Protein AF-A0A137SV63-F1 (afdb_monomer_lite)

Structure (mmCIF, N/CA/C/O backbone):
data_AF-A0A137SV63-F1
#
_entry.id   AF-A0A137SV63-F1
#
loop_
_atom_site.group_PDB
_atom_site.id
_atom_site.type_symbol
_atom_site.label_atom_id
_atom_site.label_alt_id
_atom_site.label_comp_id
_atom_site.label_asym_id
_atom_site.label_entity_id
_atom_site.label_seq_id
_atom_site.pdbx_PDB_ins_code
_atom_site.Cartn_x
_atom_site.Cartn_y
_atom_site.Cartn_z
_atom_site.occupancy
_atom_site.B_iso_or_equiv
_atom_site.auth_seq_id
_atom_site.auth_comp_id
_atom_site.auth_asym_id
_atom_site.auth_atom_id
_atom_site.pdbx_PDB_model_num
ATOM 1 N N . MET A 1 1 ? 18.047 -13.465 65.343 1.00 53.81 1 MET A N 1
ATOM 2 C CA . MET A 1 1 ? 16.801 -13.093 64.626 1.00 53.81 1 MET A CA 1
ATOM 3 C C . MET A 1 1 ? 17.026 -12.638 63.171 1.00 53.81 1 MET A C 1
ATOM 5 O O . MET A 1 1 ? 16.231 -11.871 62.657 1.00 53.81 1 MET A O 1
ATOM 9 N N . LYS A 1 2 ? 18.075 -13.099 62.464 1.00 53.84 2 LYS A N 1
ATOM 10 C CA . LYS A 1 2 ? 18.306 -12.732 61.044 1.00 53.84 2 LYS A CA 1
ATOM 11 C C . LYS A 1 2 ? 18.279 -13.927 60.073 1.00 53.84 2 LYS A C 1
ATOM 13 O O . LYS A 1 2 ? 18.158 -13.729 58.871 1.00 53.84 2 LYS A O 1
ATOM 18 N N . ASN A 1 3 ? 18.287 -15.164 60.585 1.00 54.62 3 ASN A N 1
ATOM 19 C CA . ASN A 1 3 ? 18.338 -16.381 59.756 1.00 54.62 3 ASN A CA 1
ATOM 20 C C . ASN A 1 3 ? 17.019 -17.172 59.706 1.00 54.62 3 ASN A C 1
ATOM 22 O O . ASN A 1 3 ? 16.886 -18.073 58.885 1.00 54.62 3 ASN A O 1
ATOM 26 N N . THR A 1 4 ? 16.027 -16.821 60.526 1.00 47.84 4 THR A N 1
ATOM 27 C CA . THR A 1 4 ? 14.674 -17.402 60.485 1.00 47.84 4 THR A CA 1
ATOM 28 C C . THR A 1 4 ? 13.766 -16.720 59.457 1.00 47.84 4 THR A C 1
ATOM 30 O O . THR A 1 4 ? 12.895 -17.371 58.897 1.00 47.84 4 THR A O 1
ATOM 33 N N . ILE A 1 5 ? 14.032 -15.455 59.109 1.00 55.28 5 ILE A N 1
ATOM 34 C CA . ILE A 1 5 ? 13.289 -14.711 58.072 1.00 55.28 5 ILE A CA 1
ATOM 35 C C . ILE A 1 5 ? 13.649 -15.208 56.660 1.00 55.28 5 ILE A C 1
ATOM 37 O O . ILE A 1 5 ? 12.808 -15.237 55.771 1.00 55.28 5 ILE A O 1
ATOM 41 N N . ARG A 1 6 ? 14.882 -15.691 56.456 1.00 47.22 6 ARG A N 1
ATOM 42 C CA . ARG A 1 6 ? 15.337 -16.199 55.150 1.00 47.22 6 ARG A CA 1
ATOM 43 C C . ARG A 1 6 ? 14.744 -17.559 54.768 1.00 47.22 6 ARG A C 1
ATOM 45 O O . ARG A 1 6 ? 14.684 -17.868 53.587 1.00 47.22 6 ARG A O 1
ATOM 52 N N . LYS A 1 7 ? 14.292 -18.363 55.738 1.00 46.53 7 LYS A N 1
ATOM 53 C CA . LYS A 1 7 ? 13.709 -19.695 55.480 1.00 46.53 7 LYS A CA 1
ATOM 54 C C . LYS A 1 7 ? 12.186 -19.681 55.304 1.00 46.53 7 LYS A C 1
ATOM 56 O O . LYS A 1 7 ? 11.647 -20.632 54.757 1.00 46.53 7 LYS A O 1
ATOM 61 N N . ALA A 1 8 ? 11.512 -18.593 55.682 1.00 46.06 8 ALA A N 1
ATOM 62 C CA . ALA A 1 8 ? 10.084 -18.396 55.415 1.00 46.06 8 ALA A CA 1
ATOM 63 C C . ALA A 1 8 ? 9.793 -17.926 53.973 1.00 46.06 8 ALA A C 1
ATOM 65 O O . ALA A 1 8 ? 8.651 -17.960 53.537 1.00 46.06 8 ALA A O 1
ATOM 66 N N . LEU A 1 9 ? 10.825 -17.535 53.217 1.00 45.75 9 LEU A N 1
ATOM 67 C CA . LEU A 1 9 ? 10.703 -17.121 51.814 1.00 45.75 9 LEU A CA 1
ATOM 68 C C . LEU A 1 9 ? 10.728 -18.308 50.827 1.00 45.75 9 LEU A C 1
ATOM 70 O O . LEU A 1 9 ? 10.462 -18.127 49.647 1.00 45.75 9 LEU A O 1
ATOM 74 N N . ALA A 1 10 ? 11.038 -19.523 51.290 1.00 48.19 10 ALA A N 1
ATOM 75 C CA . ALA A 1 10 ? 11.305 -20.667 50.414 1.00 48.19 10 ALA A CA 1
ATOM 76 C C . ALA A 1 10 ? 10.210 -21.753 50.402 1.00 48.19 10 ALA A C 1
ATOM 78 O O . ALA A 1 10 ? 10.407 -22.784 49.769 1.00 48.19 10 ALA A O 1
ATOM 79 N N . LEU A 1 11 ? 9.078 -21.574 51.098 1.00 47.91 11 LEU A N 1
ATOM 80 C CA . LEU A 1 11 ? 8.119 -22.674 51.295 1.00 47.91 11 LEU A CA 1
ATOM 81 C C . LEU A 1 11 ? 6.650 -22.230 51.385 1.00 47.91 11 LEU A C 1
ATOM 83 O O . LEU A 1 11 ? 5.893 -22.725 52.214 1.00 47.91 11 LEU A O 1
ATOM 87 N N . GLY A 1 12 ? 6.243 -21.274 50.550 1.00 48.12 12 GLY A N 1
ATOM 88 C CA . GLY A 1 12 ? 4.888 -20.728 50.614 1.00 48.12 12 GLY A CA 1
ATOM 89 C C . GLY A 1 12 ? 4.428 -20.003 49.361 1.00 48.12 12 GLY A C 1
ATOM 90 O O . GLY A 1 12 ? 3.909 -18.908 49.497 1.00 48.12 12 GLY A O 1
ATOM 91 N N . LEU A 1 13 ? 4.628 -20.571 48.165 1.00 47.97 13 LEU A N 1
ATOM 92 C CA . LEU A 1 13 ? 3.765 -20.288 47.003 1.00 47.97 13 LEU A CA 1
ATOM 93 C C . LEU A 1 13 ? 4.009 -21.280 45.847 1.00 47.97 13 LEU A C 1
ATOM 95 O O . LEU A 1 13 ? 4.314 -20.909 44.722 1.00 47.97 13 LEU A O 1
ATOM 99 N N . ILE A 1 14 ? 3.883 -22.575 46.141 1.00 53.28 14 ILE A N 1
ATOM 100 C CA . ILE A 1 14 ? 3.852 -23.667 45.148 1.00 53.28 14 ILE A CA 1
ATOM 101 C C . ILE A 1 14 ? 2.398 -23.948 44.674 1.00 53.28 14 ILE A C 1
ATOM 103 O O . ILE A 1 14 ? 2.106 -24.993 44.119 1.00 53.28 14 ILE A O 1
ATOM 107 N N . CYS A 1 15 ? 1.463 -22.995 44.812 1.00 48.94 15 CYS A N 1
ATOM 108 C CA . CYS A 1 15 ? 0.060 -23.156 44.376 1.00 48.94 15 CYS A CA 1
ATOM 109 C C . CYS A 1 15 ? -0.449 -21.994 43.509 1.00 48.94 15 CYS A C 1
ATOM 111 O O . CYS A 1 15 ? -1.466 -21.376 43.811 1.00 48.94 15 CYS A O 1
ATOM 113 N N . SER A 1 16 ? 0.245 -21.684 42.419 1.00 53.28 16 SER A N 1
ATOM 114 C CA . SER A 1 16 ? -0.319 -20.822 41.365 1.00 53.28 16 SER A CA 1
ATOM 115 C C . SER A 1 16 ? 0.062 -21.264 39.950 1.00 53.28 16 SER A C 1
ATOM 117 O O . SER A 1 16 ? -0.149 -20.530 38.989 1.00 53.28 16 SER A O 1
ATOM 119 N N . SER A 1 17 ? 0.524 -22.511 39.796 1.00 53.16 17 SER A N 1
ATOM 120 C CA . SER A 1 17 ? 0.746 -23.180 38.506 1.00 53.16 17 SER A CA 1
ATOM 121 C C . SER A 1 17 ? -0.546 -23.602 37.787 1.00 53.16 17 SER A C 1
ATOM 123 O O . SER A 1 17 ? -0.495 -24.432 36.889 1.00 53.16 17 SER A O 1
ATOM 125 N N . GLU A 1 18 ? -1.700 -23.037 38.154 1.00 53.81 18 GLU A N 1
ATOM 126 C CA . GLU A 1 18 ? -3.008 -23.352 37.561 1.00 53.81 18 GLU A CA 1
ATOM 127 C C . GLU A 1 18 ? -3.901 -22.108 37.407 1.00 53.81 18 GLU A C 1
ATOM 129 O O . GLU A 1 18 ? -5.128 -22.204 37.383 1.00 53.81 18 GLU A O 1
ATOM 134 N N . PHE A 1 19 ? -3.317 -20.914 37.227 1.00 45.38 19 PHE A N 1
ATOM 135 C CA . PHE A 1 19 ? -4.077 -19.782 36.679 1.00 45.38 19 PHE A CA 1
ATOM 136 C C . PHE A 1 19 ? -4.215 -19.941 35.158 1.00 45.38 19 PHE A C 1
ATOM 138 O O . PHE A 1 19 ? -3.600 -19.249 34.356 1.00 45.38 19 PHE A O 1
ATOM 145 N N . SER A 1 20 ? -4.968 -20.989 34.826 1.00 47.09 20 SER A N 1
ATOM 146 C CA . SER A 1 20 ? -5.791 -21.218 33.647 1.00 47.09 20 SER A CA 1
ATOM 147 C C . SER A 1 20 ? -5.421 -20.413 32.404 1.00 47.09 20 SER A C 1
ATOM 149 O O . SER A 1 20 ? -5.715 -19.224 32.282 1.00 47.09 20 SER A O 1
ATOM 151 N N . LEU A 1 21 ? -4.886 -21.138 31.420 1.00 54.53 21 LEU A N 1
ATOM 152 C CA . LEU A 1 21 ? -5.017 -20.812 30.008 1.00 54.53 21 LEU A CA 1
ATOM 153 C C . LEU A 1 21 ? -6.500 -20.565 29.684 1.00 54.53 21 LEU A C 1
ATOM 155 O O . LEU A 1 21 ? -7.246 -21.498 29.401 1.00 54.53 21 LEU A O 1
ATOM 159 N N . MET A 1 22 ? -6.940 -19.311 29.711 1.00 62.41 22 MET A N 1
ATOM 160 C CA . MET A 1 22 ? -8.241 -18.928 29.168 1.00 62.41 22 MET A CA 1
ATOM 161 C C . MET A 1 22 ? -8.203 -17.484 28.674 1.00 62.41 22 MET A C 1
ATOM 163 O O . MET A 1 22 ? -8.835 -16.585 29.213 1.00 62.41 22 MET A O 1
ATOM 167 N N . ALA A 1 23 ? -7.422 -17.262 27.619 1.00 57.00 23 ALA A N 1
ATOM 168 C CA . ALA A 1 23 ? -7.490 -16.032 26.830 1.00 57.00 23 ALA A CA 1
ATOM 169 C C . ALA A 1 23 ? -7.504 -16.294 25.312 1.00 57.00 23 ALA A C 1
ATOM 171 O O . ALA A 1 23 ? -7.247 -15.393 24.522 1.00 57.00 23 ALA A O 1
ATOM 172 N N . CYS A 1 24 ? -7.850 -17.510 24.876 1.00 56.59 24 CYS A N 1
ATOM 173 C CA . CYS A 1 24 ? -8.287 -17.728 23.498 1.00 56.59 24 CYS A CA 1
ATOM 174 C C . CYS A 1 24 ? -9.800 -17.512 23.436 1.00 56.59 24 CYS A C 1
ATOM 176 O O . CYS A 1 24 ? -10.552 -18.375 23.882 1.00 56.59 24 CYS A O 1
ATOM 178 N N . GLY A 1 25 ? -10.253 -16.376 22.892 1.00 61.38 25 GLY A N 1
ATOM 179 C CA . GLY A 1 25 ? -11.654 -16.280 22.475 1.00 61.38 25 GLY A CA 1
ATOM 180 C C . GLY A 1 25 ? -12.309 -14.911 22.358 1.00 61.38 25 GLY A C 1
ATOM 181 O O . GLY A 1 25 ? -13.448 -14.876 21.897 1.00 61.38 25 GLY A O 1
ATOM 182 N N . LYS A 1 26 ? -11.668 -13.790 22.714 1.00 49.03 26 LYS A N 1
ATOM 183 C CA . LYS A 1 26 ? -12.292 -12.489 22.438 1.00 49.03 26 LYS A CA 1
ATOM 184 C C . LYS A 1 26 ? -11.982 -12.060 21.005 1.00 49.03 26 LYS A C 1
ATOM 186 O O . LYS A 1 26 ? -10.921 -11.514 20.727 1.00 49.03 26 LYS A O 1
ATOM 191 N N . LYS A 1 27 ? -12.912 -12.354 20.093 1.00 53.16 27 LYS A N 1
ATOM 192 C CA . LYS A 1 27 ? -13.028 -11.595 18.848 1.00 53.16 27 LYS A CA 1
ATOM 193 C C . LYS A 1 27 ? -13.476 -10.190 19.246 1.00 53.16 27 LYS A C 1
ATOM 195 O O . LYS A 1 27 ? -14.627 -9.999 19.635 1.00 53.16 27 LYS A O 1
ATOM 200 N N . ASN A 1 28 ? -12.533 -9.254 19.290 1.00 57.84 28 ASN A N 1
ATOM 201 C CA . ASN A 1 28 ? -12.837 -7.836 19.439 1.00 57.84 28 ASN A CA 1
ATOM 202 C C . ASN A 1 28 ? -13.265 -7.308 18.069 1.00 57.84 28 ASN A C 1
ATOM 204 O O . ASN A 1 28 ? -12.533 -6.568 17.417 1.00 57.84 28 ASN A O 1
ATOM 208 N N . ASP A 1 29 ? -14.452 -7.721 17.633 1.00 56.34 29 ASP A N 1
ATOM 209 C CA . ASP A 1 29 ? -15.084 -7.148 16.454 1.00 56.34 29 ASP A CA 1
ATOM 210 C C . ASP A 1 29 ? -15.568 -5.751 16.871 1.00 56.34 29 ASP A C 1
ATOM 212 O O . ASP A 1 29 ? -16.613 -5.602 17.506 1.00 56.34 29 ASP A O 1
ATOM 216 N N . GLY A 1 30 ? -14.742 -4.732 16.610 1.00 63.03 30 GLY A N 1
ATOM 217 C CA . GLY A 1 30 ? -15.086 -3.326 16.848 1.00 63.03 30 GLY A CA 1
ATOM 218 C C . GLY A 1 30 ? -14.278 -2.578 17.911 1.00 63.03 30 GLY A C 1
ATOM 219 O O . GLY A 1 30 ? -14.699 -1.496 18.313 1.00 63.03 30 GLY A O 1
ATOM 220 N N . GLU A 1 31 ? -13.135 -3.094 18.371 1.00 78.38 31 GLU A N 1
ATOM 221 C CA . GLU A 1 31 ? -12.180 -2.248 19.104 1.00 78.38 31 GLU A CA 1
ATOM 222 C C . GLU A 1 31 ? -11.319 -1.462 18.106 1.00 78.38 31 GLU A C 1
ATOM 224 O O . GLU A 1 31 ? -10.829 -2.036 17.134 1.00 78.38 31 GLU A O 1
ATOM 229 N N . ALA A 1 32 ? -11.144 -0.155 18.326 1.00 82.62 32 ALA A N 1
ATOM 230 C CA . ALA A 1 32 ? -10.286 0.677 17.488 1.00 82.62 32 ALA A CA 1
ATOM 231 C C . ALA A 1 32 ? -8.831 0.167 17.546 1.00 82.62 32 ALA A C 1
ATOM 233 O O . ALA A 1 32 ? -8.147 0.320 18.557 1.00 82.62 32 ALA A O 1
ATOM 234 N N . MET A 1 33 ? -8.367 -0.456 16.459 1.00 87.94 33 MET A N 1
ATOM 235 C CA . MET A 1 33 ? -7.023 -1.027 16.297 1.00 87.94 33 MET A CA 1
ATOM 236 C C . MET A 1 33 ? -6.064 -0.087 15.566 1.00 87.94 33 MET A C 1
ATOM 238 O O . MET A 1 33 ? -4.846 -0.178 15.728 1.00 87.94 33 MET A O 1
ATOM 242 N N . TYR A 1 34 ? -6.606 0.818 14.756 1.00 91.69 34 TYR A N 1
ATOM 243 C CA . TYR A 1 34 ? -5.852 1.775 13.962 1.00 91.69 34 TYR A CA 1
ATOM 244 C C . TYR A 1 34 ? -6.301 3.197 14.283 1.00 91.69 34 TYR A C 1
ATOM 246 O O . TYR A 1 34 ? -7.429 3.446 14.706 1.00 91.69 34 TYR A O 1
ATOM 254 N N . LYS A 1 35 ? -5.425 4.164 14.015 1.00 95.94 35 LYS A N 1
AT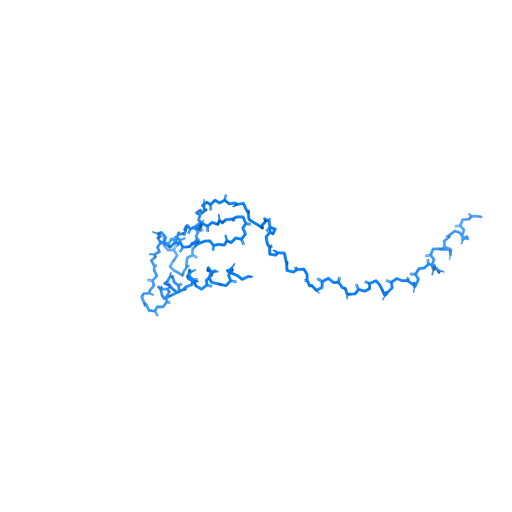OM 255 C CA . LYS A 1 35 ? -5.856 5.551 13.872 1.00 95.94 35 LYS A CA 1
ATOM 256 C C . LYS A 1 35 ? -6.361 5.725 12.443 1.00 95.94 35 LYS A C 1
ATOM 258 O O . LYS A 1 35 ? -5.584 5.547 11.510 1.00 95.94 35 LYS A O 1
ATOM 263 N N . ALA A 1 36 ? -7.634 6.075 12.280 1.00 97.06 36 ALA A N 1
ATOM 264 C CA . ALA A 1 36 ? -8.205 6.301 10.958 1.00 97.06 36 ALA A CA 1
ATOM 265 C C . ALA A 1 36 ? -7.440 7.401 10.202 1.00 97.06 36 ALA A C 1
ATOM 267 O O . ALA A 1 36 ? -7.072 8.435 10.773 1.00 97.06 36 ALA A O 1
ATOM 268 N N . GLY A 1 37 ? -7.209 7.181 8.911 1.00 97.88 37 GLY A N 1
ATOM 269 C CA . GLY A 1 37 ? -6.470 8.120 8.081 1.00 97.88 37 GLY A CA 1
ATOM 270 C C . GLY A 1 37 ? -5.908 7.509 6.808 1.00 97.88 37 GLY A C 1
ATOM 271 O O . GLY A 1 37 ? -6.134 6.345 6.480 1.00 97.88 37 GLY A O 1
ATOM 272 N N . THR A 1 38 ? -5.148 8.335 6.095 1.00 98.50 38 THR A N 1
ATOM 273 C CA . THR A 1 38 ? -4.430 7.951 4.883 1.00 98.50 38 THR A CA 1
ATOM 274 C C . THR A 1 38 ? -2.943 8.151 5.110 1.00 98.50 38 THR A C 1
ATOM 276 O O . THR A 1 38 ? -2.502 9.226 5.518 1.00 98.50 38 THR A O 1
ATOM 279 N N . TYR A 1 39 ? -2.179 7.100 4.853 1.00 98.31 39 TYR A N 1
ATOM 280 C CA . TYR A 1 39 ? -0.757 7.017 5.136 1.00 98.31 39 TYR A CA 1
ATOM 281 C C . TYR A 1 39 ? -0.001 6.776 3.842 1.00 98.31 39 TYR A C 1
ATOM 283 O O . TYR A 1 39 ? -0.434 5.979 3.016 1.00 98.31 39 TYR A O 1
ATOM 291 N N . LYS A 1 40 ? 1.141 7.442 3.679 1.00 98.38 40 LYS A N 1
ATOM 292 C CA . LYS A 1 40 ? 2.063 7.178 2.576 1.00 98.38 40 LYS A CA 1
ATOM 293 C C . LYS A 1 40 ? 3.329 6.543 3.110 1.00 98.38 40 LYS A C 1
ATOM 295 O O . LYS A 1 40 ? 3.837 6.959 4.150 1.00 98.38 40 LYS A O 1
ATOM 300 N N . ALA A 1 41 ? 3.822 5.550 2.390 1.00 97.69 41 ALA A N 1
ATOM 301 C CA . ALA A 1 41 ? 5.061 4.867 2.710 1.00 97.69 41 ALA A CA 1
ATOM 302 C C . ALA A 1 41 ? 5.875 4.653 1.438 1.00 97.69 41 ALA A C 1
ATOM 304 O O . ALA A 1 41 ? 5.322 4.542 0.345 1.00 97.69 41 ALA A O 1
ATOM 305 N N . SER A 1 42 ? 7.191 4.594 1.605 1.00 97.69 42 SER A N 1
ATOM 306 C CA . SER A 1 42 ? 8.133 4.314 0.533 1.00 97.69 42 SER A CA 1
ATOM 307 C C . SER A 1 42 ? 9.156 3.289 1.007 1.00 97.69 42 SER A C 1
ATOM 309 O O . SER A 1 42 ? 9.611 3.362 2.151 1.00 97.69 42 SER A O 1
ATOM 311 N N . ALA A 1 43 ? 9.482 2.323 0.151 1.00 97.00 43 ALA A N 1
ATOM 312 C CA . ALA A 1 43 ? 10.463 1.281 0.423 1.00 97.00 43 ALA A CA 1
ATOM 313 C C . ALA A 1 43 ? 11.207 0.884 -0.856 1.00 97.00 43 ALA A C 1
ATOM 315 O O . ALA A 1 43 ? 10.656 0.938 -1.954 1.00 97.00 43 ALA A O 1
ATOM 316 N N . THR A 1 44 ? 12.461 0.461 -0.712 1.00 97.12 44 THR A N 1
ATOM 317 C CA . THR A 1 44 ? 13.253 -0.045 -1.836 1.00 97.12 44 THR A CA 1
ATOM 318 C C . THR A 1 44 ? 12.771 -1.439 -2.238 1.00 97.12 44 THR A C 1
ATOM 320 O O . THR A 1 44 ? 12.657 -2.323 -1.387 1.00 97.12 44 THR A O 1
ATOM 323 N N . GLY A 1 45 ? 12.477 -1.608 -3.529 1.00 94.00 45 GLY A N 1
ATOM 324 C CA . GLY A 1 45 ? 12.110 -2.885 -4.136 1.00 94.00 45 GLY A CA 1
ATOM 325 C C . GLY A 1 45 ? 13.330 -3.716 -4.527 1.00 94.00 45 GLY A C 1
ATOM 326 O O . GLY A 1 45 ? 14.409 -3.574 -3.949 1.00 94.00 45 GLY A O 1
ATOM 327 N N . TYR A 1 46 ? 13.166 -4.589 -5.523 1.00 95.88 46 TYR A N 1
ATOM 328 C CA . TYR A 1 46 ? 14.311 -5.275 -6.122 1.00 95.88 46 TYR A CA 1
ATOM 329 C C . TYR A 1 46 ? 15.108 -4.292 -6.979 1.00 95.88 46 TYR A C 1
ATOM 331 O O . TYR A 1 46 ? 16.336 -4.226 -6.864 1.00 95.88 46 TYR A O 1
ATOM 339 N N . ASN A 1 47 ? 14.403 -3.463 -7.754 1.00 94.31 47 ASN A N 1
ATOM 340 C CA . ASN A 1 47 ? 14.998 -2.306 -8.399 1.00 94.31 47 ASN A CA 1
ATOM 341 C C . ASN A 1 47 ? 15.453 -1.292 -7.333 1.00 94.31 47 ASN A C 1
ATOM 343 O O . ASN A 1 47 ? 14.641 -0.714 -6.611 1.00 94.31 47 ASN A O 1
ATOM 347 N N . GLN A 1 48 ? 16.769 -1.105 -7.208 1.00 95.19 48 GLN A N 1
ATOM 348 C CA . GLN A 1 48 ? 17.357 -0.218 -6.200 1.00 95.19 48 GLN A CA 1
ATOM 349 C C . GLN A 1 48 ? 17.298 1.266 -6.598 1.00 95.19 48 GLN A C 1
ATOM 351 O O . GLN A 1 48 ? 17.478 2.123 -5.734 1.00 95.19 48 GLN A O 1
ATOM 356 N N . ASP A 1 49 ? 17.044 1.574 -7.874 1.00 96.62 49 ASP A N 1
ATOM 357 C CA . ASP A 1 49 ? 17.074 2.944 -8.398 1.00 96.62 49 ASP A CA 1
ATOM 358 C C . ASP A 1 49 ? 15.753 3.687 -8.161 1.00 96.62 49 ASP A C 1
ATOM 360 O O . ASP A 1 49 ? 15.735 4.906 -7.966 1.00 96.62 49 ASP A O 1
ATOM 364 N N . VAL A 1 50 ? 14.635 2.953 -8.154 1.00 96.25 50 VAL A N 1
ATOM 365 C CA . VAL A 1 50 ? 13.292 3.515 -8.003 1.00 96.25 50 VAL A CA 1
ATOM 366 C C . VAL A 1 50 ? 12.602 2.898 -6.790 1.00 96.25 50 VAL A C 1
ATOM 368 O O . VAL A 1 50 ? 12.284 1.709 -6.803 1.00 96.25 50 VAL A O 1
ATOM 371 N N . PRO A 1 51 ? 12.320 3.682 -5.734 1.00 97.31 51 PRO A N 1
ATOM 372 C CA . PRO A 1 51 ? 11.579 3.163 -4.601 1.00 97.31 51 PRO A CA 1
ATOM 373 C C . PRO A 1 51 ? 10.116 2.921 -4.979 1.00 97.31 51 PRO A C 1
ATOM 375 O O . PRO A 1 51 ? 9.522 3.655 -5.775 1.00 97.31 51 PRO A O 1
ATOM 378 N N . ILE A 1 52 ? 9.520 1.919 -4.343 1.00 98.06 52 ILE A N 1
ATOM 379 C CA . ILE A 1 52 ? 8.085 1.674 -4.391 1.00 98.06 52 ILE A CA 1
ATOM 380 C C . ILE A 1 52 ? 7.424 2.633 -3.404 1.00 98.06 52 ILE A C 1
ATOM 382 O O . ILE A 1 52 ? 7.818 2.704 -2.239 1.00 98.06 52 ILE A O 1
ATOM 386 N N . GLU A 1 53 ? 6.413 3.364 -3.854 1.00 98.38 53 GLU A N 1
ATOM 387 C CA . GLU A 1 53 ? 5.604 4.260 -3.032 1.00 98.38 53 GLU A CA 1
ATOM 388 C C . GLU A 1 53 ? 4.162 3.767 -3.008 1.00 98.38 53 GLU A C 1
ATOM 390 O O . GLU A 1 53 ? 3.580 3.477 -4.056 1.00 98.38 53 GLU A O 1
ATOM 395 N N . ILE A 1 54 ? 3.570 3.706 -1.816 1.00 98.31 54 ILE A N 1
ATOM 396 C CA . ILE A 1 54 ? 2.179 3.297 -1.625 1.00 98.31 54 ILE A CA 1
ATOM 397 C C . ILE A 1 54 ? 1.402 4.301 -0.779 1.00 98.31 54 ILE A C 1
ATOM 399 O O . ILE A 1 54 ? 1.962 5.015 0.057 1.00 98.31 54 ILE A O 1
ATOM 403 N N . GLU A 1 55 ? 0.090 4.302 -0.968 1.00 98.50 55 GLU A N 1
ATOM 404 C CA . GLU A 1 55 ? -0.889 4.965 -0.120 1.00 98.50 55 GLU A CA 1
ATOM 405 C C . GLU A 1 55 ? -1.806 3.915 0.506 1.00 98.50 55 GLU A C 1
ATOM 407 O O . GLU A 1 55 ? -2.340 3.061 -0.196 1.00 98.50 55 GLU A O 1
ATOM 412 N N . VAL A 1 56 ? -1.996 3.978 1.820 1.00 98.06 56 VAL A N 1
ATOM 413 C CA . VAL A 1 56 ? -2.855 3.059 2.571 1.00 98.06 56 VAL A CA 1
ATOM 414 C C . VAL A 1 56 ? -3.922 3.865 3.291 1.00 98.06 56 VAL A C 1
ATOM 416 O O . VAL A 1 56 ? -3.605 4.767 4.072 1.00 98.06 56 VAL A O 1
ATOM 419 N N . LYS A 1 57 ? -5.188 3.534 3.047 1.00 98.06 57 LYS A N 1
ATOM 420 C CA . LYS A 1 57 ? -6.334 4.107 3.750 1.00 98.06 57 LYS A CA 1
ATOM 421 C C . LYS A 1 57 ? -6.827 3.115 4.791 1.00 98.06 57 LYS A C 1
ATOM 423 O O . LYS A 1 57 ? -7.074 1.954 4.474 1.00 98.06 57 LYS A O 1
ATOM 428 N N . VAL A 1 58 ? -6.975 3.575 6.026 1.00 96.94 58 VAL A N 1
ATOM 429 C CA . VAL A 1 58 ? -7.452 2.758 7.146 1.00 96.94 58 VAL A CA 1
ATOM 430 C C . VAL A 1 58 ? -8.591 3.463 7.872 1.00 96.94 58 VAL A C 1
ATOM 432 O O . VAL A 1 58 ? -8.578 4.688 8.038 1.00 96.94 58 VAL A O 1
ATOM 435 N N . SER A 1 59 ? -9.561 2.677 8.324 1.00 94.56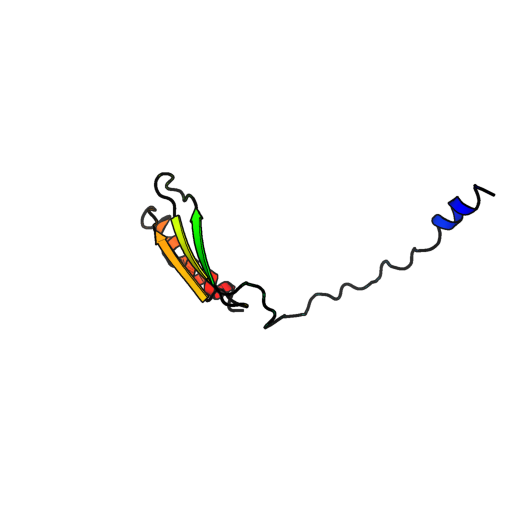 59 SER A N 1
ATOM 436 C CA . SER A 1 59 ? -10.524 3.079 9.349 1.00 94.56 59 SER A CA 1
ATOM 437 C C . SER A 1 59 ? -9.952 2.757 10.728 1.00 94.56 59 SER A C 1
ATOM 439 O O . SER A 1 59 ? -8.804 2.342 10.843 1.00 94.56 59 SER A O 1
ATOM 441 N N . GLU A 1 60 ? -10.732 2.919 11.795 1.00 93.88 60 GLU A N 1
ATOM 442 C CA . GLU A 1 60 ? -10.300 2.493 13.131 1.00 93.88 60 GLU A CA 1
ATOM 443 C C . GLU A 1 60 ? -10.147 0.971 13.253 1.00 93.88 60 GLU A C 1
ATOM 445 O O . GLU A 1 60 ? -9.439 0.498 14.135 1.00 93.88 60 GLU A O 1
ATOM 450 N N . THR A 1 61 ? -10.777 0.192 12.375 1.00 92.25 61 THR A N 1
ATOM 451 C CA . THR A 1 61 ? -10.886 -1.267 12.520 1.00 92.25 61 THR A CA 1
ATOM 452 C C . THR A 1 61 ? -10.417 -2.050 11.300 1.00 92.25 61 THR A C 1
ATOM 454 O O . THR A 1 61 ? -10.273 -3.264 11.393 1.00 92.25 61 THR A O 1
ATOM 457 N N . ALA A 1 62 ? -10.155 -1.396 10.167 1.00 92.88 62 ALA A N 1
ATOM 458 C CA . ALA A 1 62 ? -9.848 -2.080 8.916 1.00 92.88 62 ALA A CA 1
ATOM 459 C C . ALA A 1 62 ? -8.845 -1.320 8.046 1.00 92.88 62 ALA A C 1
ATOM 461 O O . ALA A 1 62 ? -8.731 -0.093 8.104 1.00 92.88 62 ALA A O 1
ATOM 462 N N . ILE A 1 63 ? -8.171 -2.070 7.174 1.00 95.00 63 ILE A N 1
ATOM 463 C CA . ILE A 1 63 ? -7.519 -1.515 5.989 1.00 95.00 63 ILE A CA 1
ATOM 464 C C . ILE A 1 63 ? -8.585 -1.427 4.901 1.00 95.00 63 ILE A C 1
ATOM 466 O O . ILE A 1 63 ? -9.163 -2.441 4.526 1.00 95.00 63 ILE A O 1
ATOM 470 N N . GLU A 1 64 ? -8.868 -0.219 4.428 1.00 95.62 64 GLU A N 1
ATOM 471 C CA . GLU A 1 64 ? -9.909 0.024 3.429 1.00 95.62 64 GLU A CA 1
ATOM 472 C C . GLU A 1 64 ? -9.365 -0.069 2.005 1.00 95.62 64 GLU A C 1
ATOM 474 O O . GLU A 1 64 ? -10.066 -0.530 1.110 1.00 95.62 64 GLU A O 1
ATOM 479 N N . ASP A 1 65 ? -8.138 0.409 1.788 1.00 97.19 65 ASP A N 1
ATOM 480 C CA . ASP A 1 65 ? -7.555 0.516 0.454 1.00 97.19 65 ASP A CA 1
ATOM 481 C C . ASP A 1 65 ? -6.025 0.586 0.515 1.00 97.19 65 ASP A C 1
ATOM 483 O O . ASP A 1 65 ? -5.452 1.150 1.453 1.00 97.19 65 ASP A O 1
ATOM 487 N N . ILE A 1 66 ? -5.370 0.037 -0.506 1.00 97.94 66 ILE A N 1
ATOM 488 C CA . ILE A 1 66 ? -3.921 0.107 -0.716 1.00 97.94 66 ILE A CA 1
ATOM 489 C C . ILE A 1 66 ? -3.689 0.430 -2.190 1.00 97.94 66 ILE A C 1
ATOM 491 O O . ILE A 1 66 ? -4.053 -0.351 -3.066 1.00 97.94 66 ILE A O 1
ATOM 495 N N . LYS A 1 67 ? -3.025 1.553 -2.468 1.00 97.62 67 LYS A N 1
ATOM 496 C CA . LYS A 1 67 ? -2.672 1.983 -3.825 1.00 97.62 67 LYS A CA 1
ATOM 497 C C . LYS A 1 67 ? -1.171 2.035 -3.997 1.00 97.62 67 LYS A C 1
ATOM 499 O O . LYS A 1 67 ? -0.481 2.646 -3.185 1.00 97.62 67 LYS A O 1
ATOM 504 N N . VAL A 1 68 ? -0.679 1.481 -5.098 1.00 97.56 68 VAL A N 1
ATOM 505 C CA . VAL A 1 68 ? 0.689 1.723 -5.558 1.00 97.56 68 VAL A CA 1
ATOM 506 C C . VAL A 1 68 ? 0.703 3.055 -6.303 1.00 97.56 68 VAL A C 1
ATOM 508 O O . VAL A 1 68 ? -0.011 3.231 -7.287 1.00 97.56 68 VAL A O 1
ATOM 511 N N . LEU A 1 69 ? 1.470 4.018 -5.798 1.00 97.75 69 LEU A N 1
ATOM 512 C CA . LEU A 1 69 ? 1.609 5.351 -6.390 1.00 97.75 69 LEU A CA 1
ATOM 513 C C . LEU A 1 69 ? 2.752 5.400 -7.405 1.00 97.75 69 LEU A C 1
ATOM 515 O O . LEU A 1 69 ? 2.668 6.114 -8.402 1.00 97.75 69 LEU A O 1
ATOM 519 N N . LYS A 1 70 ? 3.828 4.664 -7.123 1.00 97.56 70 LYS A N 1
ATOM 520 C CA . LYS A 1 70 ? 5.036 4.613 -7.942 1.00 97.56 70 LYS A CA 1
ATOM 521 C C . LYS A 1 70 ? 5.739 3.283 -7.729 1.00 97.56 70 LYS A C 1
ATOM 523 O O . LYS A 1 70 ? 5.890 2.854 -6.590 1.00 97.56 70 LYS A O 1
ATOM 528 N N . ALA A 1 71 ? 6.174 2.656 -8.811 1.00 96.88 71 ALA A N 1
ATOM 529 C CA . ALA A 1 71 ? 7.039 1.487 -8.798 1.00 96.88 71 ALA A CA 1
ATOM 530 C C . ALA A 1 71 ? 7.635 1.285 -10.195 1.00 96.88 71 ALA A C 1
ATOM 532 O O . ALA A 1 71 ? 7.017 1.674 -11.185 1.00 96.88 71 ALA A O 1
ATOM 533 N N . GLU A 1 72 ? 8.804 0.657 -10.266 1.00 96.94 72 GLU A N 1
ATOM 534 C CA . GLU A 1 72 ? 9.421 0.239 -11.525 1.00 96.94 72 GLU A CA 1
ATOM 535 C C . GLU A 1 72 ? 10.056 -1.139 -11.324 1.00 96.94 72 GLU A C 1
ATOM 537 O O . GLU A 1 72 ? 11.207 -1.263 -10.910 1.00 96.94 72 GLU A O 1
ATOM 542 N N . GLU A 1 73 ? 9.266 -2.183 -11.560 1.00 95.81 73 GLU A N 1
ATOM 543 C CA . GLU A 1 73 ? 9.660 -3.580 -11.385 1.00 95.81 73 GLU A CA 1
ATOM 544 C C . GLU A 1 73 ? 9.517 -4.349 -12.700 1.00 95.81 73 GLU A C 1
ATOM 546 O O . GLU A 1 73 ? 8.847 -3.910 -13.633 1.00 95.81 73 GLU A O 1
ATOM 551 N N . THR A 1 74 ? 10.156 -5.515 -12.789 1.00 96.94 74 THR A N 1
ATOM 552 C CA . THR A 1 74 ? 10.110 -6.314 -14.022 1.00 96.94 74 THR A CA 1
ATOM 553 C C . THR A 1 74 ? 8.715 -6.906 -14.242 1.00 96.94 74 THR A C 1
ATOM 555 O O . THR A 1 74 ? 8.189 -7.613 -13.373 1.00 96.94 74 THR A O 1
ATOM 558 N N . GLU A 1 75 ? 8.154 -6.651 -15.425 1.00 95.06 75 GLU A N 1
ATOM 559 C CA . GLU A 1 75 ? 6.891 -7.222 -15.903 1.00 95.06 75 GLU A CA 1
ATOM 560 C C . GLU A 1 75 ? 6.876 -8.750 -15.778 1.00 95.06 75 GLU A C 1
ATOM 562 O O . GLU A 1 75 ? 7.856 -9.431 -16.090 1.00 95.06 75 GLU A O 1
ATOM 567 N N . GLY A 1 76 ? 5.766 -9.302 -15.290 1.00 94.00 76 GLY A N 1
ATOM 568 C CA . GLY A 1 76 ? 5.623 -10.745 -15.069 1.00 94.00 76 GLY A CA 1
ATOM 569 C C . GLY A 1 76 ? 6.448 -11.330 -13.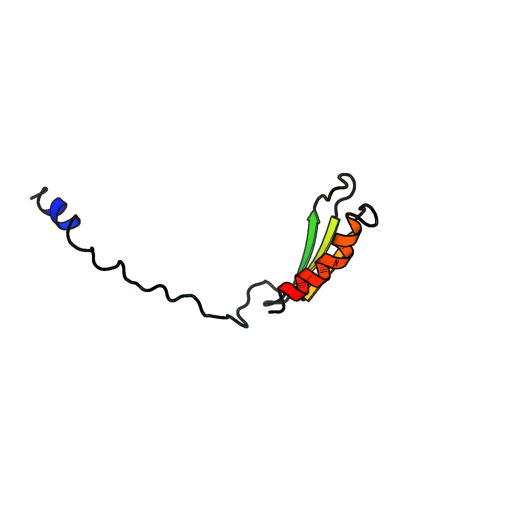908 1.00 94.00 76 GLY A C 1
ATOM 570 O O . GLY A 1 76 ? 6.330 -12.525 -13.647 1.00 94.00 76 GLY A O 1
ATOM 571 N N . ILE A 1 77 ? 7.254 -10.527 -13.196 1.00 93.06 77 ILE A N 1
ATOM 572 C CA . ILE A 1 77 ? 8.016 -10.956 -12.008 1.00 93.06 77 ILE A CA 1
ATOM 573 C C . ILE A 1 77 ? 7.618 -10.116 -10.790 1.00 93.06 77 ILE A C 1
ATOM 575 O O . ILE A 1 77 ? 6.767 -10.529 -10.005 1.00 93.06 77 ILE A O 1
ATOM 579 N N . GLY A 1 78 ? 8.224 -8.937 -10.623 1.00 92.88 78 GLY A N 1
ATOM 580 C CA . GLY A 1 78 ? 7.955 -8.051 -9.488 1.00 92.88 78 GLY A CA 1
ATOM 581 C C . GLY A 1 78 ? 6.641 -7.289 -9.654 1.00 92.88 78 GLY A C 1
ATOM 582 O O . GLY A 1 78 ? 5.924 -7.086 -8.676 1.00 92.88 78 GLY A O 1
ATOM 583 N N . ALA A 1 79 ? 6.276 -6.951 -10.898 1.00 95.38 79 ALA A N 1
ATOM 584 C CA . ALA A 1 79 ? 5.030 -6.250 -11.210 1.00 95.38 79 ALA A CA 1
ATOM 585 C C . ALA A 1 79 ? 3.782 -7.034 -10.765 1.00 95.38 79 ALA A C 1
ATOM 587 O O . ALA A 1 79 ? 2.860 -6.453 -10.201 1.00 95.38 79 ALA A O 1
ATOM 588 N N . VAL A 1 80 ? 3.799 -8.367 -10.890 1.00 96.31 80 VAL A N 1
ATOM 589 C CA . VAL A 1 80 ? 2.679 -9.237 -10.480 1.00 96.31 80 VAL A CA 1
ATOM 590 C C . VAL A 1 80 ? 2.357 -9.074 -8.991 1.00 96.31 80 VAL A C 1
ATOM 592 O O . VAL A 1 80 ? 1.195 -9.045 -8.590 1.00 96.31 80 VAL A O 1
ATOM 595 N N . ALA A 1 81 ? 3.379 -8.913 -8.146 1.00 95.00 81 ALA A N 1
ATOM 596 C CA . ALA A 1 81 ? 3.172 -8.690 -6.718 1.00 95.00 81 ALA A CA 1
ATOM 597 C C . ALA A 1 81 ? 2.487 -7.341 -6.442 1.00 95.00 81 ALA A C 1
ATOM 599 O O . ALA A 1 81 ? 1.636 -7.253 -5.558 1.00 95.00 81 ALA A O 1
ATOM 600 N N . LEU A 1 82 ? 2.831 -6.304 -7.208 1.00 95.19 82 LEU A N 1
ATOM 601 C CA . LEU A 1 82 ? 2.235 -4.972 -7.085 1.00 95.19 82 LEU A CA 1
ATOM 602 C C . LEU A 1 82 ? 0.766 -4.950 -7.525 1.00 95.19 82 LEU A C 1
ATOM 604 O O . LEU A 1 82 ? -0.007 -4.158 -6.992 1.00 95.19 82 LEU A O 1
ATOM 608 N N . GLU A 1 83 ? 0.379 -5.831 -8.446 1.00 94.50 83 GLU A N 1
ATOM 609 C CA . GLU A 1 83 ? -1.004 -5.987 -8.903 1.00 94.50 83 GLU A CA 1
ATOM 610 C C . GLU A 1 83 ? -1.855 -6.808 -7.923 1.00 94.50 83 GLU A C 1
ATOM 612 O O . GLU A 1 83 ? -2.988 -6.440 -7.614 1.00 94.50 83 GLU A O 1
ATOM 617 N N . GLU A 1 84 ? -1.321 -7.918 -7.406 1.00 96.06 84 GLU A N 1
ATOM 618 C CA . GLU A 1 84 ? -2.123 -8.875 -6.638 1.00 96.06 84 GLU A CA 1
ATOM 619 C C . GLU A 1 84 ? -2.142 -8.624 -5.127 1.00 96.06 84 GLU A C 1
ATOM 621 O O . GLU A 1 84 ? -3.159 -8.860 -4.463 1.00 96.06 84 GLU A O 1
ATOM 626 N N . LEU A 1 85 ? -1.008 -8.220 -4.545 1.00 95.75 85 LEU A N 1
ATOM 627 C CA . LEU A 1 85 ? -0.877 -8.142 -3.090 1.00 95.75 85 LEU A CA 1
ATOM 628 C C . LEU A 1 85 ? -1.785 -7.088 -2.449 1.00 95.75 85 LEU A C 1
ATOM 630 O O . LEU A 1 85 ? -2.353 -7.415 -1.405 1.00 95.75 85 LEU A O 1
ATOM 634 N N . PRO A 1 86 ? -1.987 -5.880 -3.019 1.00 96.19 86 PRO A N 1
ATOM 635 C CA . PRO A 1 86 ? -2.857 -4.879 -2.405 1.00 96.19 86 PRO A CA 1
ATOM 636 C C . PRO A 1 86 ? -4.263 -5.414 -2.103 1.00 96.19 86 PRO A C 1
ATOM 638 O O . PRO A 1 86 ? -4.735 -5.305 -0.971 1.00 96.19 86 PRO A O 1
ATOM 641 N N . ALA A 1 87 ? -4.890 -6.091 -3.070 1.00 95.44 87 ALA A N 1
ATOM 642 C CA . ALA A 1 87 ? -6.217 -6.679 -2.895 1.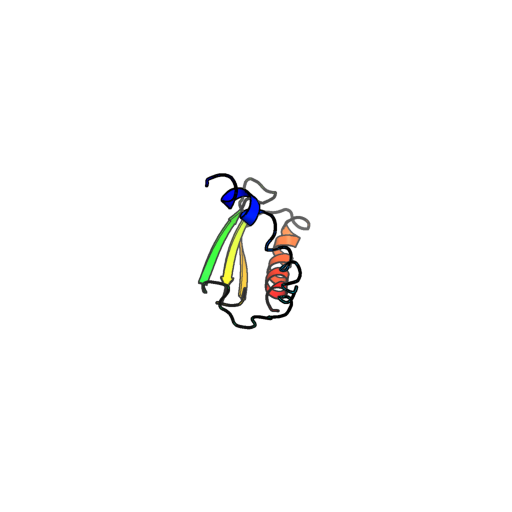00 95.44 87 ALA A CA 1
ATOM 643 C C . ALA A 1 87 ? -6.220 -7.794 -1.835 1.00 95.44 87 ALA A C 1
ATOM 645 O O . ALA A 1 87 ? -7.060 -7.795 -0.934 1.00 95.44 87 ALA A O 1
ATOM 646 N N . LYS A 1 88 ? -5.235 -8.704 -1.886 1.00 96.31 88 LYS A N 1
ATOM 647 C CA . LYS A 1 88 ? -5.102 -9.804 -0.913 1.00 96.31 88 LYS A CA 1
ATOM 648 C C . LYS A 1 88 ? -4.873 -9.296 0.513 1.00 96.31 88 LYS A C 1
ATOM 650 O O . LYS A 1 88 ? -5.359 -9.897 1.467 1.00 96.31 88 LYS A O 1
ATOM 655 N N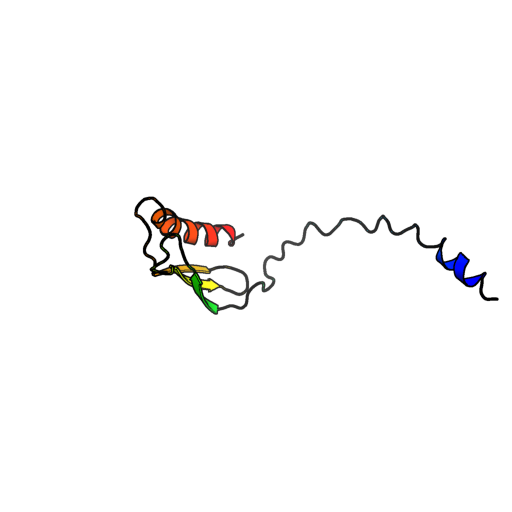 . MET A 1 89 ? -4.134 -8.199 0.679 1.00 94.75 89 MET A N 1
ATOM 656 C CA . MET A 1 89 ? -3.876 -7.584 1.983 1.00 94.75 89 MET A CA 1
ATOM 657 C C . MET A 1 89 ? -5.135 -6.959 2.586 1.00 94.75 89 MET A C 1
ATOM 659 O O . MET A 1 89 ? -5.366 -7.124 3.785 1.00 94.75 89 MET A O 1
ATOM 663 N N . VAL A 1 90 ? -5.946 -6.279 1.769 1.00 94.75 90 VAL A N 1
ATOM 664 C CA . VAL A 1 90 ? -7.246 -5.737 2.194 1.00 94.75 90 VAL A CA 1
ATOM 665 C C . VAL A 1 90 ? -8.185 -6.877 2.598 1.00 94.75 90 VAL A C 1
ATOM 667 O O . VAL A 1 90 ? -8.727 -6.864 3.701 1.00 94.75 90 VAL A O 1
ATOM 670 N N . GLU A 1 91 ? -8.304 -7.921 1.772 1.00 93.19 91 GLU A N 1
ATOM 671 C CA . GLU A 1 91 ? -9.156 -9.083 2.061 1.00 93.19 91 GLU A CA 1
ATOM 672 C C . GLU A 1 91 ? -8.731 -9.816 3.343 1.00 93.19 91 GLU A C 1
ATOM 674 O O . GLU A 1 91 ? -9.563 -10.132 4.195 1.00 93.19 91 GLU A O 1
ATOM 679 N N . ALA A 1 92 ? -7.427 -10.032 3.538 1.00 91.19 92 ALA A N 1
ATOM 680 C CA . ALA A 1 92 ? -6.898 -10.719 4.715 1.00 91.19 92 ALA A CA 1
ATOM 681 C C . ALA A 1 92 ? -7.174 -9.985 6.041 1.00 91.19 92 ALA A C 1
ATOM 683 O O . ALA A 1 92 ? -7.058 -10.595 7.108 1.00 91.19 92 ALA A O 1
ATOM 684 N N . LYS A 1 93 ? -7.498 -8.687 5.993 1.00 83.69 93 LYS A N 1
ATOM 685 C CA . LYS A 1 93 ? -7.807 -7.845 7.160 1.00 83.69 93 LYS A CA 1
ATOM 686 C C . LYS A 1 93 ? -9.275 -7.431 7.250 1.00 83.69 93 LYS A C 1
ATOM 688 O O . LYS A 1 93 ? -9.628 -6.713 8.177 1.00 83.69 93 LYS A O 1
ATOM 693 N N . ALA A 1 94 ? -10.129 -7.911 6.350 1.00 72.81 94 ALA A N 1
ATOM 694 C CA . ALA A 1 94 ? -11.569 -7.660 6.375 1.00 72.81 94 ALA A CA 1
ATOM 695 C C . ALA A 1 94 ? -12.353 -8.627 7.294 1.00 72.81 94 ALA A C 1
ATOM 697 O O . ALA A 1 94 ? -13.579 -8.694 7.201 1.00 72.81 94 ALA A O 1
ATOM 698 N N . LYS A 1 95 ? -11.669 -9.406 8.144 1.00 57.03 95 LYS A N 1
ATOM 699 C CA . LYS A 1 95 ? -12.236 -10.501 8.944 1.00 57.03 95 LYS A CA 1
ATOM 700 C C . LYS A 1 95 ? -12.022 -10.285 10.432 1.00 57.03 95 LYS A C 1
ATOM 702 O O . LYS A 1 95 ? -12.937 -10.680 11.183 1.00 57.03 95 LYS A O 1
#

Radius of gyration: 25.57 Å; chains: 1; bounding box: 33×32×80 Å

pLDDT: mean 81.01, std 20.43, range [45.38, 98.5]

Foldseek 3Di:
DPPVVVVVVPPPDPPDPPPDPDPPDDPPPDDQPDDFDKDKDWAADPPNVWIWIKIWGDDSQATDFIATPDDDDDPPPVVVCNVPVGVVVRVVRPD

Sequence (95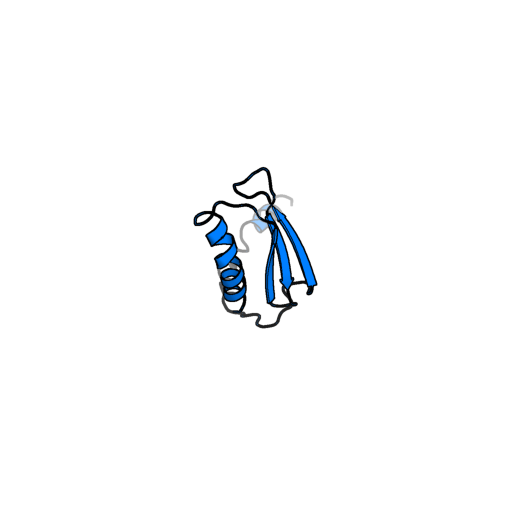 aa):
MKNTIRKALALGLICSSEFSLMACGKKNDGEAMYKAGTYKASATGYNQDVPIEIEVKVSETAIEDIKVLKAEETEGIGAVALEELPAKMVEAKAK

Secondary structure (DSSP, 8-state):
--SSTTTTTSSS----TTS----S----TT---S--EEEEEEEE-SSSSSEEEEEEEE-SS-EEEEEEEE----TTTHHHHHHHHHHHHHHHT--